Protein AF-A0AAN6H046-F1 (afdb_monomer)

Nearest PDB structures (foldseek):
  8bzi-assembly1_A  TM=9.700E-01  e=1.410E-08  Homo sapiens
  7b31-assembly1_A  TM=9.653E-01  e=1.715E-08  Homo sapiens
  7b32-assembly1_A  TM=9.563E-01  e=2.706E-08  Homo sapiens
  6brc-assembly1_A  TM=9.262E-01  e=3.024E-04  Homo sapiens
  8bfs-assembly1_A  TM=7.800E-01  e=2.774E-03  Homo sapiens

Solvent-accessible surface area (backbone atoms only — not comparable to full-atom values): 5073 Å² total; per-residue (Å²): 134,88,58,54,81,48,64,58,74,80,48,32,46,82,56,60,77,75,49,71,57,100,66,37,42,28,21,38,26,30,35,70,88,77,69,44,79,45,80,44,75,49,62,60,64,90,82,29,72,94,46,47,67,58,54,52,47,53,50,54,57,35,68,73,50,89,50,98,90,47,80,77,62,90,81,69,61,66,82,134

pLDDT: mean 89.69, std 12.24, range [36.81, 98.31]

Mean predicted aligned error: 4.53 Å

Foldseek 3Di:
DDPAPDDVVVQKDWDDFPAADPFATWTWMAGPVPRDIDIDGDGDCVVCVVCVVVVVVVCVVQVPDDDPVDDHDDDDYDDD

Sequence (80 aa):
MSAAMADPETLYTKQACIGGGSFGKVYKGVDKRTGQSVAIKVIDVENADDEVDDIIQEISILSGLNSPYVTKYYGSYLKG

Radius of gyration: 12.82 Å; Cα contacts (8 Å, |Δi|>4): 102; chains: 1; bounding box: 27×28×29 Å

Organism: NCBI:txid329885

InterPro domains:
  IPR000719 Protein kinase domain [PF00069] (12-77)
  IPR000719 Protein kinase domain [PS50011] (12-80)
  IPR011009 Protein kinase-like domain superfamily [SSF56112] (12-78)
  IPR017441 Protein kinase, ATP binding site [PS00107] (18-41)
  IPR0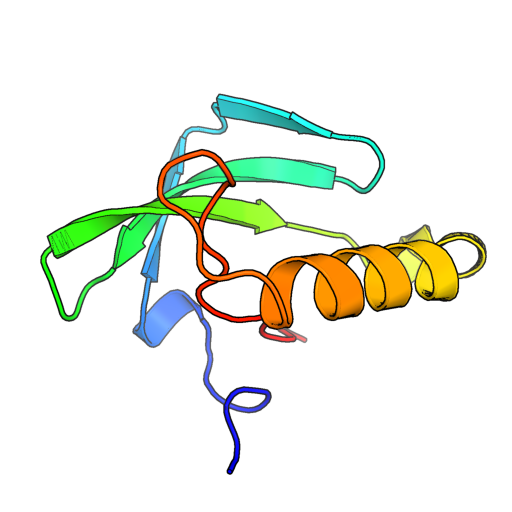50629 STE20/SPS1-related Proline-Alanine-rich Kinase [PTHR48012] (5-79)

Structure (mmCIF, N/CA/C/O backbone):
data_AF-A0AAN6H046-F1
#
_entry.id   AF-A0AAN6H046-F1
#
loop_
_atom_site.group_PDB
_atom_site.id
_atom_site.type_symbol
_atom_site.label_atom_id
_atom_site.label_alt_id
_atom_site.label_comp_id
_atom_site.label_asym_id
_atom_site.label_entity_id
_atom_site.label_seq_id
_atom_site.pdbx_PDB_ins_code
_atom_site.Cartn_x
_atom_site.Cartn_y
_atom_site.Cartn_z
_atom_site.occupancy
_atom_site.B_iso_or_equiv
_atom_site.auth_seq_id
_atom_site.auth_comp_id
_atom_site.auth_asym_id
_atom_site.auth_atom_id
_atom_site.pdbx_PDB_model_num
ATOM 1 N N . MET A 1 1 ? 11.269 -8.823 11.395 1.00 36.81 1 MET A N 1
ATOM 2 C CA . MET A 1 1 ? 10.832 -10.187 11.032 1.00 36.81 1 MET A CA 1
ATOM 3 C C . MET A 1 1 ? 9.929 -10.115 9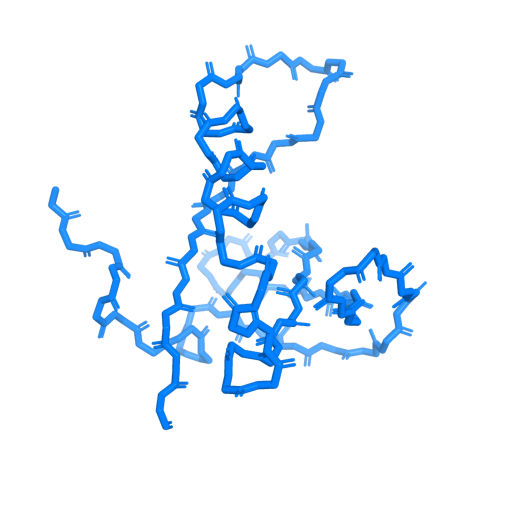.802 1.00 36.81 1 MET A C 1
ATOM 5 O O . MET A 1 1 ? 8.876 -9.505 9.874 1.00 36.81 1 MET A O 1
ATOM 9 N N . SER A 1 2 ? 10.434 -10.651 8.685 1.00 41.81 2 SER A N 1
ATOM 10 C CA . SER A 1 2 ? 9.771 -11.241 7.504 1.00 41.81 2 SER A CA 1
ATOM 11 C C . SER A 1 2 ? 8.300 -10.894 7.180 1.00 41.81 2 SER A C 1
ATOM 13 O O . SER A 1 2 ? 7.419 -11.730 7.347 1.00 41.81 2 SER A O 1
ATOM 15 N N . ALA A 1 3 ? 8.018 -9.698 6.654 1.00 50.91 3 ALA A N 1
ATOM 16 C CA . ALA A 1 3 ? 6.770 -9.457 5.905 1.00 50.91 3 ALA A CA 1
ATOM 17 C C . ALA A 1 3 ? 6.954 -9.617 4.380 1.00 50.91 3 ALA A C 1
ATOM 19 O O . ALA A 1 3 ? 5.993 -9.907 3.677 1.00 50.91 3 ALA A O 1
ATOM 20 N N . ALA A 1 4 ? 8.189 -9.497 3.877 1.00 55.22 4 ALA A N 1
ATOM 21 C CA . ALA A 1 4 ? 8.492 -9.433 2.445 1.00 55.22 4 ALA A CA 1
ATOM 22 C C . ALA A 1 4 ? 8.364 -10.768 1.678 1.00 55.22 4 ALA A C 1
ATOM 24 O O . ALA A 1 4 ? 8.407 -10.747 0.455 1.00 55.22 4 ALA A O 1
ATOM 25 N N . MET A 1 5 ? 8.212 -11.913 2.361 1.00 60.50 5 MET A N 1
ATOM 26 C CA . MET A 1 5 ? 8.115 -13.240 1.718 1.00 60.50 5 MET A CA 1
ATOM 27 C C . MET A 1 5 ? 6.703 -13.844 1.711 1.00 60.50 5 MET A C 1
ATOM 29 O O . MET A 1 5 ? 6.514 -14.940 1.189 1.00 60.50 5 MET A O 1
ATOM 33 N N . ALA A 1 6 ? 5.714 -13.192 2.327 1.00 75.62 6 ALA A N 1
ATOM 34 C CA . ALA A 1 6 ? 4.345 -13.696 2.292 1.00 75.62 6 ALA A CA 1
ATOM 35 C C . ALA A 1 6 ? 3.680 -13.280 0.977 1.00 75.62 6 ALA A C 1
ATOM 37 O O . ALA A 1 6 ? 3.690 -12.097 0.642 1.00 75.62 6 ALA A O 1
ATOM 38 N N . ASP A 1 7 ? 3.062 -14.229 0.270 1.00 89.44 7 ASP A N 1
ATOM 39 C CA . ASP A 1 7 ? 2.224 -13.908 -0.886 1.00 89.44 7 ASP A CA 1
ATOM 40 C C . ASP A 1 7 ? 1.059 -13.010 -0.423 1.00 89.44 7 ASP A C 1
ATOM 42 O O . ASP A 1 7 ? 0.219 -13.460 0.373 1.00 89.44 7 ASP A O 1
ATOM 46 N N . PRO A 1 8 ? 0.980 -11.745 -0.886 1.00 93.12 8 PRO A N 1
ATOM 47 C CA . PRO A 1 8 ? -0.041 -10.806 -0.439 1.00 93.12 8 PRO A CA 1
ATOM 48 C C . PRO A 1 8 ? -1.459 -11.289 -0.753 1.00 93.12 8 PRO A C 1
ATOM 50 O O . PRO A 1 8 ? -2.392 -10.907 -0.047 1.00 93.12 8 PRO A O 1
A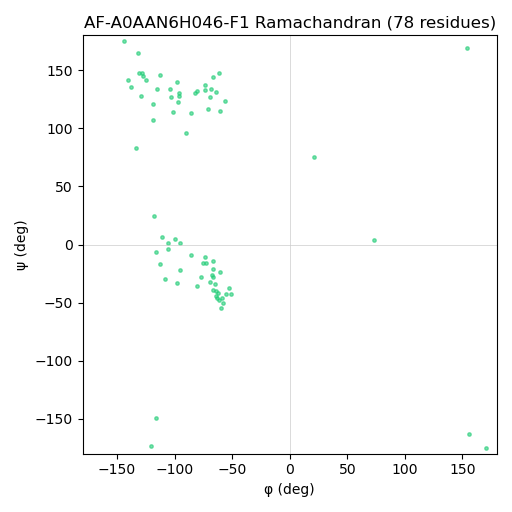TOM 53 N N . GLU A 1 9 ? -1.652 -12.160 -1.747 1.00 93.69 9 GLU A N 1
ATOM 54 C 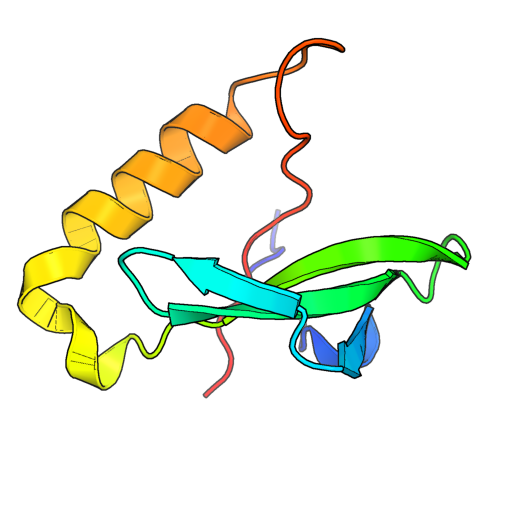CA . GLU A 1 9 ? -2.970 -12.711 -2.081 1.00 93.69 9 GLU A CA 1
ATOM 55 C C . GLU A 1 9 ? -3.469 -13.726 -1.047 1.00 93.69 9 GLU A C 1
ATOM 57 O O . GLU A 1 9 ? -4.670 -13.993 -0.975 1.00 93.69 9 GLU A O 1
ATOM 62 N N . THR A 1 10 ? -2.601 -14.245 -0.176 1.00 94.25 10 THR A N 1
ATOM 63 C CA . THR A 1 10 ? -3.023 -15.063 0.975 1.00 94.25 10 THR A CA 1
ATOM 64 C C . THR A 1 10 ? -3.581 -14.211 2.115 1.00 94.25 10 THR A C 1
ATOM 66 O O . THR A 1 10 ? -4.454 -14.665 2.854 1.00 94.25 10 THR A O 1
ATOM 69 N N . LEU A 1 11 ? -3.134 -12.956 2.223 1.00 95.25 11 LEU A N 1
ATOM 70 C CA . LEU A 1 11 ? -3.494 -12.028 3.296 1.00 95.25 11 LEU A CA 1
ATOM 71 C C . LEU A 1 11 ? -4.616 -11.071 2.892 1.00 95.25 11 LEU A C 1
ATOM 73 O O . LEU A 1 11 ? -5.448 -10.711 3.722 1.00 95.25 11 LEU A O 1
ATOM 77 N N . TYR A 1 12 ? -4.665 -10.680 1.620 1.00 96.94 12 TYR A N 1
ATOM 78 C CA . TYR A 1 12 ? -5.584 -9.670 1.115 1.00 96.94 12 TYR A CA 1
ATOM 79 C C . TYR A 1 12 ? -6.358 -10.176 -0.100 1.00 96.94 12 TYR A C 1
ATOM 81 O O . TYR A 1 12 ? -5.860 -10.945 -0.919 1.00 96.94 12 TYR A O 1
ATOM 89 N N . THR A 1 13 ? -7.593 -9.707 -0.243 1.00 97.88 13 THR A N 1
ATOM 90 C CA . THR A 1 13 ? -8.363 -9.837 -1.485 1.00 97.88 13 THR A CA 1
ATOM 91 C C . THR A 1 13 ? -8.324 -8.506 -2.221 1.00 97.88 13 THR A C 1
ATOM 93 O O . THR A 1 13 ? -8.892 -7.527 -1.735 1.00 97.88 13 THR A O 1
ATOM 96 N N . LYS A 1 14 ? -7.687 -8.461 -3.395 1.00 97.12 14 LYS A N 1
ATOM 97 C CA . LYS A 1 14 ? -7.733 -7.302 -4.298 1.00 97.12 14 LYS A CA 1
ATOM 98 C C . LYS A 1 14 ? -9.103 -7.230 -4.982 1.00 97.12 14 LYS A C 1
ATOM 100 O O . LYS A 1 14 ? -9.601 -8.238 -5.474 1.00 97.12 14 LYS A O 1
ATOM 105 N N . GLN A 1 15 ? -9.713 -6.051 -4.999 1.00 97.69 15 GLN A N 1
ATOM 106 C CA . GLN A 1 15 ? -11.018 -5.787 -5.611 1.00 97.69 15 GLN A CA 1
ATOM 107 C C . GLN A 1 15 ? -10.861 -4.798 -6.778 1.00 97.69 15 GLN A C 1
ATOM 109 O O . GLN A 1 15 ? -9.837 -4.790 -7.460 1.00 97.69 15 GLN A O 1
ATOM 114 N N . ALA A 1 16 ? -11.883 -3.981 -7.038 1.00 97.31 16 ALA A N 1
ATOM 115 C CA . ALA A 1 16 ? -11.885 -3.016 -8.128 1.00 97.31 16 ALA A CA 1
ATOM 116 C C . ALA A 1 16 ? -10.770 -1.963 -7.993 1.00 97.31 16 ALA A C 1
ATOM 118 O O . ALA A 1 16 ? -10.398 -1.550 -6.889 1.00 97.31 16 ALA A O 1
ATOM 119 N N . CYS A 1 17 ? -10.272 -1.508 -9.144 1.00 97.69 17 CYS A N 1
ATOM 120 C CA . CYS A 1 17 ? -9.410 -0.335 -9.237 1.00 97.69 17 CYS A CA 1
ATOM 121 C C . CYS A 1 17 ? -10.205 0.904 -8.804 1.00 97.69 17 CYS A C 1
ATOM 123 O O . CYS A 1 17 ? -11.325 1.108 -9.270 1.00 97.69 17 CYS A O 1
ATOM 125 N N . ILE A 1 18 ? -9.629 1.710 -7.915 1.00 97.38 18 ILE A N 1
ATOM 126 C CA . ILE A 1 18 ? -10.251 2.929 -7.377 1.00 97.38 18 ILE A CA 1
ATOM 127 C C . ILE A 1 18 ? -9.486 4.202 -7.748 1.00 97.38 18 ILE A C 1
ATOM 129 O O . ILE A 1 18 ? -9.968 5.297 -7.480 1.00 97.38 18 ILE A O 1
ATOM 133 N N . GLY A 1 19 ? -8.311 4.077 -8.369 1.00 96.12 19 GLY A N 1
ATOM 134 C CA . GLY A 1 19 ? -7.533 5.217 -8.840 1.00 96.12 19 GLY A CA 1
ATOM 135 C C . GLY A 1 19 ? -6.131 4.831 -9.298 1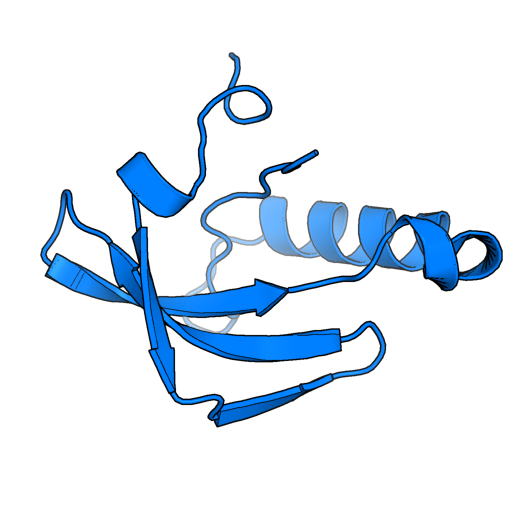.00 96.12 19 GLY A C 1
ATOM 136 O O . GLY A 1 19 ? -5.763 3.656 -9.331 1.00 96.12 19 GLY A O 1
ATOM 137 N N . GLY A 1 20 ? -5.340 5.842 -9.638 1.00 91.56 20 GLY A N 1
ATOM 138 C CA . GLY A 1 20 ? -3.912 5.725 -9.919 1.00 91.56 20 GLY A CA 1
ATOM 139 C C . GLY A 1 20 ? -3.136 6.784 -9.143 1.00 91.56 20 GLY A C 1
ATOM 140 O O . GLY A 1 20 ? -3.664 7.862 -8.879 1.00 91.56 20 GLY A O 1
ATOM 141 N N . GLY A 1 21 ? -1.910 6.450 -8.752 1.00 73.19 21 GLY A N 1
ATOM 142 C CA . GLY A 1 21 ? -0.928 7.386 -8.207 1.00 73.19 21 GLY A CA 1
ATOM 143 C C . GLY A 1 21 ? 0.333 7.400 -9.070 1.00 73.19 21 GLY A C 1
ATOM 144 O O . GLY A 1 21 ? 0.372 6.735 -10.102 1.00 73.19 21 GLY A O 1
ATOM 145 N N . SER A 1 22 ? 1.369 8.111 -8.619 1.00 75.62 22 SER A N 1
ATOM 146 C CA . SER A 1 22 ? 2.610 8.329 -9.382 1.00 75.62 22 SER A CA 1
ATOM 147 C C . SER A 1 22 ? 3.268 7.041 -9.891 1.00 75.62 22 SER A C 1
ATOM 149 O O . SER A 1 22 ? 3.734 7.012 -11.018 1.00 75.62 22 SER A O 1
ATOM 151 N N . PHE A 1 23 ? 3.234 5.968 -9.093 1.00 80.69 23 PHE A N 1
ATOM 152 C CA . PHE A 1 23 ? 3.978 4.727 -9.359 1.00 80.69 23 PHE A CA 1
ATOM 153 C C . PHE A 1 23 ? 3.088 3.530 -9.728 1.00 80.69 23 PHE A C 1
ATOM 155 O O . PHE A 1 23 ? 3.555 2.397 -9.775 1.00 80.69 23 PHE A O 1
ATOM 162 N N . GLY A 1 24 ? 1.775 3.724 -9.912 1.00 88.12 24 GLY A N 1
ATOM 163 C CA . GLY A 1 24 ? 0.898 2.603 -10.253 1.00 88.12 24 GLY A CA 1
ATOM 164 C C . GLY A 1 24 ? -0.572 2.773 -9.896 1.00 88.12 24 GLY A C 1
ATOM 165 O O . GLY A 1 24 ? -1.075 3.872 -9.656 1.00 88.12 24 GLY A O 1
ATOM 166 N N . LYS A 1 25 ? -1.295 1.650 -9.877 1.00 95.31 25 LYS A N 1
ATOM 167 C CA . LYS A 1 25 ? -2.752 1.621 -9.678 1.00 95.31 25 LYS A CA 1
ATOM 168 C C . LYS A 1 25 ? -3.109 1.311 -8.233 1.00 95.31 25 LYS A C 1
ATOM 170 O O . LYS A 1 25 ? -2.515 0.438 -7.604 1.00 95.31 25 LYS A O 1
ATOM 175 N N . VAL A 1 26 ? -4.130 1.993 -7.728 1.00 96.75 26 VAL A N 1
ATOM 176 C CA . VAL A 1 26 ? -4.677 1.777 -6.390 1.00 96.75 26 VAL A CA 1
ATOM 177 C C . VAL A 1 26 ? -5.971 0.988 -6.509 1.00 96.75 26 VAL A C 1
ATOM 179 O O . VAL A 1 26 ? -6.897 1.372 -7.224 1.00 96.75 26 VAL A O 1
ATOM 182 N N . TYR A 1 27 ? -6.047 -0.113 -5.776 1.00 97.62 27 TYR A N 1
ATOM 183 C CA . TYR A 1 27 ? -7.207 -0.988 -5.708 1.00 97.62 27 TYR A CA 1
ATOM 184 C C . TYR A 1 27 ? -7.817 -0.926 -4.316 1.00 97.62 27 TYR A C 1
ATOM 186 O O . TYR A 1 27 ? -7.105 -0.837 -3.313 1.00 97.62 27 TYR A O 1
ATOM 194 N N . LYS A 1 28 ? -9.142 -1.041 -4.243 1.00 98.12 28 LYS A N 1
ATOM 195 C CA . LYS A 1 28 ? -9.784 -1.423 -2.987 1.00 98.12 28 LYS A CA 1
ATOM 196 C C . LYS A 1 28 ? -9.389 -2.864 -2.666 1.00 98.12 28 LYS A C 1
ATOM 198 O O . LYS A 1 28 ? -9.278 -3.694 -3.568 1.00 98.12 28 LYS A O 1
ATOM 203 N N . GLY A 1 29 ? -9.207 -3.176 -1.393 1.00 98.06 29 GLY A N 1
ATOM 204 C CA . GLY A 1 29 ? -8.985 -4.537 -0.933 1.00 98.06 29 GLY A CA 1
ATOM 205 C C . GLY A 1 29 ? -9.630 -4.818 0.414 1.00 98.06 29 GLY A C 1
ATOM 206 O O . GLY A 1 29 ? -10.181 -3.925 1.057 1.00 98.06 29 GLY A O 1
ATOM 207 N N . VAL A 1 30 ? -9.549 -6.076 0.834 1.00 98.31 30 VAL A N 1
ATOM 208 C CA . VAL A 1 30 ? -9.985 -6.539 2.157 1.00 98.31 30 VAL A CA 1
ATOM 209 C C . VAL A 1 30 ? -8.859 -7.349 2.783 1.00 98.31 30 VAL A C 1
ATOM 211 O O . VAL A 1 30 ? -8.370 -8.283 2.149 1.00 98.31 30 VAL A O 1
ATOM 214 N N . ASP A 1 31 ? -8.460 -7.012 4.009 1.00 97.62 31 ASP A N 1
ATOM 215 C CA . ASP A 1 31 ? -7.603 -7.873 4.829 1.00 97.62 31 ASP A CA 1
ATOM 216 C C . ASP A 1 31 ? -8.418 -9.087 5.287 1.00 97.62 31 ASP A C 1
ATOM 218 O O . ASP A 1 31 ? -9.407 -8.953 6.010 1.00 97.62 31 ASP A O 1
ATOM 222 N N . LYS A 1 32 ? -8.016 -10.284 4.856 1.00 96.94 32 LYS A N 1
ATOM 223 C CA . LYS A 1 32 ? -8.732 -11.539 5.125 1.00 96.94 32 LYS A CA 1
ATOM 224 C C . LYS A 1 32 ? -8.722 -11.922 6.604 1.00 96.94 32 LYS A C 1
ATOM 226 O O . LYS A 1 32 ? -9.574 -12.694 7.031 1.00 96.94 32 LYS A O 1
ATOM 231 N N . ARG A 1 33 ? -7.777 -11.396 7.387 1.00 95.62 33 ARG A N 1
ATOM 232 C CA . ARG A 1 33 ? -7.628 -11.714 8.814 1.00 95.62 33 ARG A CA 1
ATOM 233 C C . ARG A 1 33 ? -8.601 -10.921 9.674 1.00 95.62 33 ARG A C 1
ATOM 235 O O . ARG A 1 33 ? -9.068 -11.422 10.689 1.00 95.62 33 ARG A O 1
ATOM 242 N N . THR A 1 34 ? -8.871 -9.677 9.286 1.00 96.94 34 THR A N 1
ATOM 243 C CA . THR A 1 34 ? -9.660 -8.727 10.086 1.00 96.94 34 THR A CA 1
ATOM 244 C C . THR A 1 34 ? -11.000 -8.369 9.449 1.00 96.94 34 THR A C 1
ATOM 246 O O . THR A 1 34 ? -11.865 -7.818 10.122 1.00 96.94 34 THR A O 1
ATOM 249 N N . GLY A 1 35 ? -11.181 -8.641 8.153 1.00 97.19 35 GLY A N 1
ATOM 250 C CA . GLY A 1 35 ? -12.320 -8.170 7.363 1.00 97.19 35 GLY A CA 1
ATOM 251 C C . GLY A 1 35 ? -12.263 -6.675 7.027 1.00 97.19 35 GLY A C 1
ATOM 252 O O . GLY A 1 35 ? -13.197 -6.144 6.428 1.00 97.19 35 GLY A O 1
ATOM 253 N N . GLN A 1 36 ? -11.187 -5.976 7.399 1.00 97.38 36 GLN A N 1
ATOM 254 C CA . GLN A 1 36 ? -11.074 -4.535 7.217 1.00 97.38 36 GLN A CA 1
ATOM 255 C C . GLN A 1 36 ? -10.848 -4.169 5.742 1.00 97.38 36 GLN A C 1
ATOM 257 O O . GLN A 1 36 ? -10.019 -4.771 5.057 1.00 97.38 36 GLN A O 1
ATOM 262 N N . SER A 1 37 ? -11.543 -3.131 5.263 1.00 97.62 37 SER A N 1
ATOM 263 C CA . SER A 1 37 ? -11.262 -2.535 3.952 1.00 97.62 37 SER A CA 1
ATOM 264 C C . SER A 1 37 ? -9.909 -1.818 3.967 1.00 97.62 37 SER A C 1
ATOM 266 O O . SER A 1 37 ? -9.628 -1.026 4.868 1.00 97.62 37 SER A O 1
ATOM 268 N N . VAL A 1 38 ? -9.101 -2.050 2.935 1.00 97.62 38 VAL A N 1
ATOM 269 C CA . VAL A 1 38 ? -7.766 -1.460 2.749 1.00 97.62 38 VAL A CA 1
ATOM 270 C C . VAL A 1 38 ? -7.607 -0.888 1.338 1.00 97.62 38 VAL A C 1
ATOM 272 O O . VAL A 1 38 ? -8.399 -1.194 0.443 1.00 97.62 38 VAL A O 1
ATOM 275 N N . ALA A 1 39 ? -6.580 -0.063 1.136 1.00 96.88 39 ALA A N 1
ATOM 276 C CA . ALA A 1 39 ? -6.119 0.358 -0.184 1.00 96.88 39 ALA A CA 1
ATOM 277 C C . ALA A 1 39 ? -4.827 -0.397 -0.531 1.00 96.88 39 ALA A C 1
ATOM 279 O O . ALA A 1 39 ? -3.927 -0.490 0.300 1.00 96.88 39 ALA A O 1
ATOM 280 N N . ILE A 1 40 ? -4.745 -0.937 -1.747 1.00 96.06 40 ILE A N 1
ATOM 281 C CA . ILE A 1 40 ? -3.597 -1.703 -2.246 1.00 96.06 40 ILE A CA 1
ATOM 282 C C . ILE A 1 40 ? -3.034 -0.959 -3.455 1.00 96.06 40 ILE A C 1
ATOM 284 O O . ILE A 1 40 ? -3.657 -0.949 -4.518 1.00 96.06 40 ILE A O 1
ATOM 288 N N . LYS A 1 41 ? -1.869 -0.325 -3.295 1.00 94.69 41 LYS A N 1
ATOM 289 C CA . LYS A 1 41 ? -1.118 0.296 -4.394 1.00 94.69 41 LYS A CA 1
ATOM 290 C C . LYS A 1 41 ? -0.241 -0.782 -5.029 1.00 94.69 41 LYS A C 1
ATOM 292 O O . LYS A 1 41 ? 0.641 -1.317 -4.368 1.00 94.69 41 LYS A O 1
ATOM 297 N N . VAL A 1 42 ? -0.535 -1.139 -6.276 1.00 93.88 42 VAL A N 1
ATOM 298 C CA . VAL A 1 42 ? 0.259 -2.092 -7.059 1.00 93.88 42 VAL A CA 1
ATOM 299 C C . VAL A 1 42 ? 1.208 -1.293 -7.934 1.00 93.88 42 VAL A C 1
ATOM 301 O O . VAL A 1 42 ? 0.754 -0.457 -8.719 1.00 93.88 42 VAL A O 1
ATOM 304 N N . ILE A 1 43 ? 2.496 -1.565 -7.767 1.00 92.00 43 ILE A N 1
ATOM 305 C CA . ILE A 1 43 ? 3.607 -0.914 -8.454 1.00 92.00 43 ILE A CA 1
ATOM 306 C C . ILE A 1 43 ? 4.282 -1.975 -9.314 1.00 92.00 43 ILE A C 1
ATOM 308 O O . ILE A 1 43 ? 4.503 -3.094 -8.848 1.00 92.00 43 ILE A O 1
ATOM 312 N N . ASP A 1 44 ? 4.557 -1.625 -10.563 1.00 90.06 44 ASP A N 1
ATOM 313 C CA . ASP A 1 44 ? 5.325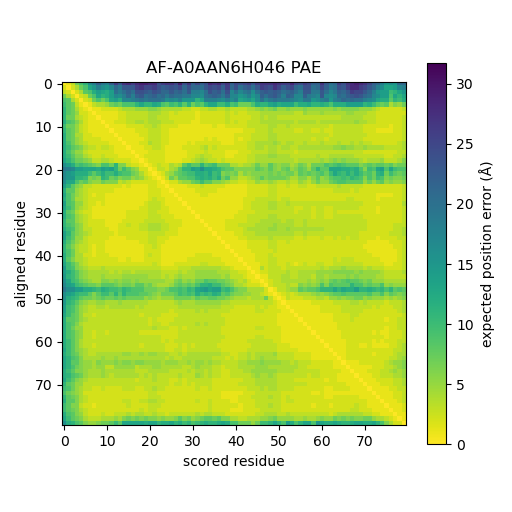 -2.461 -11.474 1.00 90.06 44 ASP A CA 1
ATOM 314 C C . ASP A 1 44 ? 6.802 -2.091 -11.331 1.00 90.06 44 ASP A C 1
ATOM 316 O O . ASP A 1 44 ? 7.246 -1.087 -11.876 1.00 90.06 44 ASP A O 1
ATOM 320 N N . VAL A 1 45 ? 7.523 -2.855 -10.510 1.00 84.75 45 VAL A N 1
ATOM 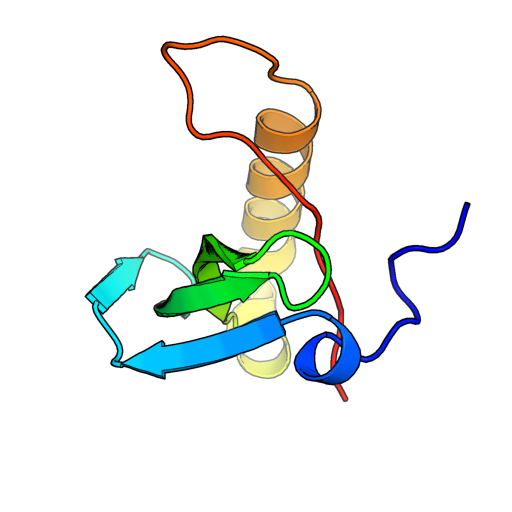321 C CA . VAL A 1 45 ? 8.908 -2.535 -10.138 1.00 84.75 45 VAL A CA 1
ATOM 322 C C . VAL A 1 45 ? 9.859 -2.705 -11.325 1.00 84.75 45 VAL A C 1
ATOM 324 O O . VAL A 1 45 ? 10.804 -1.938 -11.432 1.00 84.75 45 VAL A O 1
ATOM 327 N N . GLU A 1 46 ? 9.591 -3.645 -12.239 1.00 85.12 46 GLU A N 1
ATOM 328 C CA . GLU A 1 46 ? 10.444 -3.888 -13.417 1.00 85.12 46 GLU A CA 1
ATOM 329 C C . GLU A 1 46 ? 10.438 -2.710 -14.396 1.00 85.12 46 GLU A C 1
ATOM 331 O O . GLU A 1 46 ? 11.402 -2.491 -15.120 1.00 85.12 46 GLU A O 1
ATOM 336 N N . ASN A 1 47 ? 9.343 -1.949 -14.424 1.00 84.81 47 ASN A N 1
ATOM 337 C CA . ASN A 1 47 ? 9.199 -0.772 -15.275 1.00 84.81 47 ASN A CA 1
ATOM 338 C C . ASN A 1 47 ? 9.459 0.544 -14.525 1.00 84.81 47 ASN A C 1
ATOM 340 O O . ASN A 1 47 ? 9.259 1.604 -15.113 1.00 84.81 47 ASN A O 1
ATOM 344 N N . ALA A 1 48 ? 9.873 0.479 -13.256 1.00 83.38 48 ALA A N 1
ATOM 345 C CA . ALA A 1 48 ? 10.033 1.636 -12.378 1.00 83.38 48 ALA A CA 1
ATOM 346 C C . ALA A 1 48 ? 11.481 1.840 -11.899 1.00 83.38 48 ALA A C 1
ATOM 348 O O . ALA A 1 48 ? 11.686 2.422 -10.837 1.00 83.38 48 ALA A O 1
ATOM 349 N N . ASP A 1 49 ? 12.478 1.339 -12.642 1.00 80.06 49 ASP A N 1
ATOM 350 C CA . ASP A 1 49 ? 13.900 1.342 -12.248 1.00 80.06 49 ASP A CA 1
ATOM 351 C C . ASP A 1 49 ? 14.404 2.731 -11.803 1.00 80.06 49 ASP A C 1
ATOM 353 O O . ASP A 1 49 ? 15.070 2.840 -10.773 1.00 80.06 49 ASP A O 1
ATOM 357 N N . ASP A 1 50 ? 14.030 3.798 -12.517 1.00 85.50 50 ASP A N 1
ATOM 358 C CA . ASP A 1 50 ? 14.414 5.178 -12.178 1.00 85.50 50 ASP A CA 1
ATOM 359 C C . ASP A 1 50 ? 13.621 5.757 -10.983 1.00 85.50 50 ASP A C 1
ATOM 361 O O . ASP A 1 50 ? 14.032 6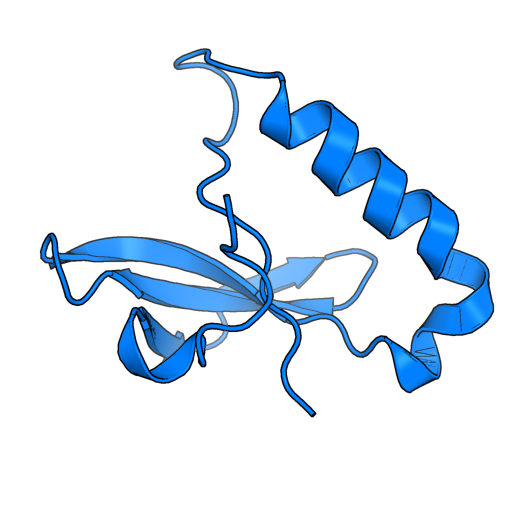.755 -10.391 1.00 85.50 50 ASP A O 1
ATOM 365 N N . GLU A 1 51 ? 12.501 5.137 -10.590 1.00 88.69 51 GLU A N 1
ATOM 366 C CA . GLU A 1 51 ? 11.634 5.574 -9.485 1.00 88.69 51 GLU A CA 1
ATOM 367 C C . GLU A 1 51 ? 11.750 4.701 -8.222 1.00 88.69 51 GLU A C 1
ATOM 369 O O . GLU A 1 51 ? 11.063 4.952 -7.225 1.00 88.69 51 GLU A O 1
ATOM 374 N N . VAL A 1 52 ? 12.612 3.675 -8.219 1.00 89.06 52 VAL A N 1
ATOM 375 C CA . VAL A 1 52 ? 12.773 2.755 -7.077 1.00 89.06 52 VAL A CA 1
ATOM 376 C C . VAL A 1 52 ? 13.109 3.506 -5.787 1.00 89.06 52 VAL A C 1
ATOM 378 O O . VAL A 1 52 ? 12.523 3.215 -4.740 1.00 89.06 52 VAL A O 1
ATOM 381 N N . ASP A 1 53 ? 14.001 4.494 -5.850 1.00 91.50 53 ASP A N 1
ATOM 382 C CA . ASP A 1 53 ? 14.393 5.288 -4.681 1.00 91.50 53 ASP A CA 1
ATOM 383 C C . ASP A 1 53 ? 13.213 6.093 -4.113 1.00 91.50 53 ASP A C 1
ATOM 385 O O . ASP A 1 53 ? 13.011 6.123 -2.894 1.00 91.50 53 ASP A O 1
ATOM 389 N N . ASP A 1 54 ? 12.368 6.657 -4.978 1.00 91.56 54 ASP A N 1
ATOM 390 C CA . ASP A 1 54 ? 11.163 7.382 -4.570 1.00 91.56 54 ASP A CA 1
ATOM 391 C C . ASP A 1 54 ? 10.134 6.444 -3.919 1.00 91.56 54 ASP A C 1
ATOM 393 O O . ASP A 1 54 ? 9.512 6.790 -2.908 1.00 91.56 54 ASP A O 1
ATOM 397 N N . ILE A 1 55 ? 9.983 5.225 -4.449 1.00 91.25 55 ILE A N 1
ATOM 398 C CA . ILE A 1 55 ? 9.112 4.189 -3.878 1.00 91.25 55 ILE A CA 1
ATOM 399 C C . ILE A 1 55 ? 9.604 3.790 -2.480 1.00 91.25 55 ILE A C 1
ATOM 401 O O . ILE A 1 55 ? 8.811 3.709 -1.533 1.00 91.25 55 ILE A O 1
ATOM 405 N N . ILE A 1 56 ? 10.912 3.561 -2.325 1.00 91.44 56 ILE A N 1
ATOM 406 C CA . ILE A 1 56 ? 11.532 3.230 -1.036 1.00 91.44 56 ILE A CA 1
ATOM 407 C C . ILE A 1 56 ? 11.344 4.384 -0.047 1.00 91.44 56 ILE A C 1
ATOM 409 O O . ILE A 1 56 ? 11.008 4.150 1.120 1.00 91.44 56 ILE A O 1
ATOM 413 N N . GLN A 1 57 ? 11.507 5.628 -0.498 1.00 93.19 57 GLN A N 1
ATOM 414 C CA . GLN A 1 57 ? 11.302 6.811 0.327 1.00 93.19 57 GLN A CA 1
ATOM 415 C C . GLN A 1 57 ? 9.840 6.947 0.784 1.00 93.19 57 GLN A C 1
ATOM 417 O O . GLN A 1 57 ? 9.601 7.191 1.970 1.00 93.19 57 GLN A O 1
ATOM 422 N N . GLU A 1 58 ? 8.857 6.741 -0.101 1.00 91.19 58 GLU A N 1
ATOM 423 C CA . GLU A 1 58 ? 7.427 6.768 0.247 1.00 91.19 58 GLU A CA 1
ATOM 424 C C . GLU A 1 58 ? 7.103 5.723 1.327 1.00 91.19 58 GLU A C 1
ATOM 426 O O . GLU A 1 58 ? 6.460 6.039 2.334 1.00 91.19 58 GLU A O 1
ATOM 431 N N . ILE A 1 59 ? 7.604 4.492 1.163 1.00 92.62 59 ILE A N 1
ATOM 432 C CA . ILE A 1 59 ? 7.443 3.412 2.146 1.00 92.62 59 ILE A CA 1
ATOM 433 C C . ILE A 1 59 ? 8.088 3.790 3.482 1.00 92.62 59 ILE A C 1
ATOM 435 O O . ILE A 1 59 ? 7.456 3.637 4.529 1.00 92.62 59 ILE A O 1
ATOM 439 N N . SER A 1 60 ? 9.325 4.292 3.462 1.00 94.88 60 SER A N 1
ATOM 440 C CA . SER A 1 60 ? 10.072 4.671 4.665 1.00 94.88 60 SER A CA 1
ATOM 441 C C . SER A 1 60 ? 9.309 5.714 5.482 1.00 94.88 60 SER A C 1
ATOM 443 O O . SER A 1 60 ? 9.031 5.493 6.664 1.00 94.88 60 SER A O 1
ATOM 445 N N . ILE A 1 61 ? 8.860 6.789 4.825 1.00 94.62 61 ILE A N 1
ATOM 446 C CA . ILE A 1 61 ? 8.083 7.860 5.455 1.00 94.62 61 ILE A CA 1
ATOM 447 C C . ILE A 1 61 ? 6.786 7.301 6.043 1.00 94.62 61 ILE A C 1
ATOM 449 O O . ILE A 1 61 ? 6.539 7.467 7.235 1.00 94.62 61 ILE A O 1
ATOM 453 N N . LEU A 1 62 ? 5.964 6.608 5.247 1.00 94.56 62 LEU A N 1
ATOM 454 C CA . LEU A 1 62 ? 4.659 6.125 5.710 1.00 94.56 62 LEU A CA 1
ATOM 455 C C . LEU A 1 62 ? 4.774 5.074 6.823 1.00 94.56 62 LEU A C 1
ATOM 457 O O . LEU A 1 62 ? 3.942 5.055 7.729 1.00 94.56 62 LEU A O 1
ATOM 461 N N . SER A 1 63 ? 5.805 4.226 6.792 1.00 95.06 63 SER A N 1
ATOM 462 C CA . SER A 1 63 ? 6.023 3.186 7.805 1.00 95.06 63 SER A CA 1
ATOM 463 C C . SER A 1 63 ? 6.372 3.739 9.190 1.00 95.06 63 SER A C 1
ATOM 465 O O . SER A 1 63 ? 6.078 3.093 10.197 1.00 95.06 63 SER A O 1
ATOM 467 N N . GLY A 1 64 ? 6.955 4.941 9.250 1.00 94.88 64 GLY A N 1
ATOM 468 C CA . GLY A 1 64 ? 7.280 5.630 10.499 1.00 94.88 64 GLY A CA 1
ATOM 469 C C . GLY A 1 64 ? 6.129 6.452 11.086 1.00 94.88 64 GLY A C 1
ATOM 470 O O . GLY A 1 64 ? 6.242 6.939 12.212 1.00 94.88 64 GLY A O 1
ATOM 471 N N . LEU A 1 65 ? 5.023 6.629 10.356 1.00 95.94 65 LEU A N 1
ATOM 472 C CA . LEU A 1 65 ? 3.918 7.493 10.770 1.00 95.94 65 LEU A CA 1
ATOM 473 C C . LEU A 1 65 ? 2.804 6.692 11.454 1.00 95.94 65 LEU A C 1
ATOM 475 O O . LEU A 1 65 ? 2.261 5.733 10.912 1.00 95.94 65 LEU A O 1
ATOM 479 N N . ASN A 1 66 ? 2.410 7.140 12.646 1.00 94.31 66 ASN A N 1
ATOM 480 C CA . ASN A 1 66 ? 1.266 6.604 13.380 1.00 94.31 66 ASN A CA 1
ATOM 481 C C . ASN A 1 66 ? 0.404 7.757 13.906 1.00 94.31 66 ASN A C 1
ATOM 483 O O . ASN A 1 66 ? 0.552 8.206 15.040 1.00 94.31 66 ASN A O 1
ATOM 487 N N . SER A 1 67 ? -0.462 8.276 13.038 1.00 96.50 67 SER A N 1
ATOM 488 C CA . SER A 1 67 ? -1.327 9.422 13.316 1.00 96.50 67 SER A CA 1
ATOM 489 C C . SER A 1 67 ? -2.710 9.192 12.708 1.00 96.50 67 SER A C 1
ATOM 491 O O . SER A 1 67 ? -2.788 8.685 11.591 1.00 96.50 67 SER A O 1
ATOM 493 N N . PRO A 1 68 ? -3.805 9.599 13.378 1.00 95.56 68 PRO A N 1
ATOM 494 C CA . PRO A 1 68 ? -5.150 9.525 12.803 1.00 95.56 68 PRO A CA 1
ATOM 495 C C . PRO A 1 68 ? -5.349 10.469 11.606 1.00 95.56 68 PRO A C 1
ATOM 497 O O . PRO A 1 68 ? -6.322 10.324 10.873 1.00 95.56 68 PRO A O 1
ATOM 500 N N . TYR A 1 69 ? -4.441 11.428 11.403 1.00 96.38 69 TYR A N 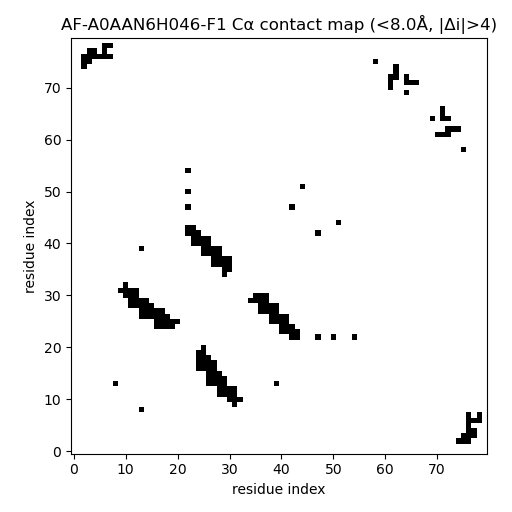1
ATOM 501 C CA . TYR A 1 69 ? -4.490 12.398 10.305 1.00 96.38 69 TYR A CA 1
ATOM 502 C C . TYR A 1 69 ? -3.653 11.980 9.089 1.00 96.38 69 TYR A C 1
ATOM 504 O O . TYR A 1 69 ? -3.568 12.728 8.119 1.00 96.38 69 TYR A O 1
ATOM 512 N N . VAL A 1 70 ? -3.009 10.810 9.143 1.00 95.12 70 VAL A N 1
ATOM 513 C CA . VAL A 1 70 ? -2.159 10.278 8.074 1.00 95.12 70 VAL A CA 1
ATOM 514 C C . VAL A 1 70 ? -2.651 8.888 7.694 1.00 95.12 70 VAL A C 1
ATOM 516 O O . VAL A 1 70 ? -3.049 8.099 8.550 1.00 95.12 70 VAL A O 1
ATOM 519 N N . THR A 1 71 ? -2.613 8.567 6.401 1.00 92.88 71 THR A N 1
ATOM 520 C CA . THR A 1 71 ? -2.944 7.227 5.914 1.00 92.88 71 THR A CA 1
ATOM 521 C C . THR A 1 71 ? -2.071 6.179 6.595 1.00 92.88 71 THR A C 1
ATOM 523 O O . THR A 1 71 ? -0.845 6.225 6.520 1.00 92.88 71 THR A O 1
ATOM 526 N N . LYS A 1 72 ? -2.715 5.206 7.239 1.00 94.81 72 LYS A N 1
ATOM 527 C CA . LYS A 1 72 ? -2.019 4.131 7.938 1.00 94.81 72 LYS A CA 1
ATOM 528 C C . LYS A 1 72 ? -1.325 3.192 6.954 1.00 94.81 72 LYS A C 1
ATOM 530 O O . LYS A 1 72 ? -1.969 2.623 6.072 1.00 94.81 72 LYS A O 1
ATOM 535 N N . TYR A 1 73 ? -0.033 2.979 7.171 1.00 95.88 73 TYR A N 1
ATOM 536 C CA . TYR A 1 73 ? 0.748 1.954 6.494 1.00 95.88 73 TYR A CA 1
ATOM 537 C C . TYR A 1 73 ? 0.531 0.579 7.144 1.00 95.88 73 TYR A C 1
ATOM 539 O O . TYR A 1 73 ? 0.594 0.448 8.367 1.00 95.88 73 TYR A O 1
ATOM 547 N N . TYR A 1 74 ? 0.277 -0.448 6.327 1.00 94.88 74 TYR A N 1
ATOM 548 C CA . TYR A 1 74 ? 0.084 -1.831 6.795 1.00 94.88 74 TYR A CA 1
ATOM 549 C C . TYR A 1 74 ? 1.253 -2.755 6.441 1.00 94.88 74 TYR A C 1
ATOM 551 O O . TYR A 1 74 ? 1.511 -3.711 7.170 1.00 94.88 74 TYR A O 1
ATOM 559 N N . GLY A 1 75 ? 1.955 -2.484 5.341 1.00 94.25 75 GLY A N 1
ATOM 560 C CA . GLY A 1 75 ? 3.061 -3.303 4.859 1.00 94.25 75 GLY A CA 1
ATOM 561 C C . GLY A 1 75 ? 3.265 -3.181 3.351 1.00 94.25 75 GLY A C 1
ATOM 562 O O . GLY A 1 75 ? 2.410 -2.655 2.638 1.00 94.25 75 GLY A O 1
ATOM 563 N N . SER A 1 76 ? 4.391 -3.712 2.885 1.00 93.62 76 SER A N 1
ATOM 564 C CA . SER A 1 76 ? 4.748 -3.874 1.479 1.00 93.62 76 SER A CA 1
ATOM 565 C C . SER A 1 76 ? 5.144 -5.331 1.234 1.00 93.62 76 SER A C 1
ATOM 567 O O . SER A 1 76 ? 5.696 -5.996 2.114 1.00 93.62 76 SER A O 1
ATOM 569 N N . TYR A 1 77 ? 4.812 -5.836 0.049 1.00 93.56 77 TYR A N 1
ATOM 570 C CA . TYR A 1 77 ? 5.011 -7.228 -0.344 1.00 93.56 77 TYR A CA 1
ATOM 571 C C . TYR A 1 77 ? 5.523 -7.248 -1.777 1.00 93.56 77 TYR A C 1
ATOM 573 O O . TYR A 1 77 ? 4.980 -6.533 -2.621 1.00 93.56 77 TYR A O 1
ATOM 581 N N . LEU A 1 78 ? 6.539 -8.065 -2.045 1.00 89.44 78 LEU A N 1
ATOM 582 C CA . LEU A 1 78 ? 7.020 -8.298 -3.399 1.00 89.44 78 LEU A CA 1
ATOM 583 C C . LEU A 1 78 ? 6.373 -9.578 -3.928 1.00 89.44 78 LEU A C 1
ATOM 585 O O . LEU A 1 78 ? 6.374 -10.604 -3.248 1.00 89.44 78 LEU A O 1
ATOM 589 N N . LYS A 1 79 ? 5.810 -9.506 -5.131 1.00 83.50 79 LYS A N 1
ATOM 590 C CA . LYS A 1 79 ? 5.275 -10.656 -5.856 1.00 83.50 79 LYS A CA 1
ATOM 591 C C . LYS A 1 79 ? 6.057 -10.777 -7.161 1.00 83.50 79 LYS A C 1
ATOM 593 O O . LYS A 1 79 ? 6.087 -9.807 -7.913 1.00 83.50 79 LYS A O 1
ATOM 598 N N . GLY A 1 80 ? 6.707 -11.925 -7.352 1.00 71.62 80 GLY A N 1
ATOM 599 C CA . GLY A 1 80 ? 7.329 -12.320 -8.619 1.00 71.62 80 GLY A CA 1
ATOM 600 C C . GLY A 1 80 ? 6.394 -13.143 -9.490 1.00 71.62 80 GLY A C 1
ATOM 601 O O . GLY A 1 80 ? 5.262 -13.442 -9.033 1.00 71.62 80 GLY A O 1
#

Secondary structure (DSSP, 8-state):
---TTS-HHHHEEEEEEEEEETTEEEEEEEETTT--EEEEEEE-STT-GGGHHHHHHHHHHHHT---TTSPPP-------